Protein AF-A0A1E5WBX5-F1 (afdb_monomer_lite)

Sequence (146 aa):
MEVSAPVRVRADDESNGSGGEEGVLGAIKSIFDPNEKTKTGKVLPKAYLKAAREVVRTLRESLEEDDGGNMAKFRRNADAAKESIREFLGGWRGQKAVAAEESYVALEKAIRSLAEFYSKAGPSASLPQDVRNKILDDLSTADAYL

pLDDT: mean 76.5, std 19.75, range [32.16, 94.56]

Radius of gyration: 25.38 Å; chains: 1; bounding box: 61×51×76 Å

Structure (mmCIF, N/CA/C/O backbone):
data_AF-A0A1E5WBX5-F1
#
_entry.id   AF-A0A1E5WBX5-F1
#
loop_
_atom_site.group_PDB
_atom_site.id
_atom_site.type_symbol
_atom_site.label_atom_id
_atom_site.label_alt_id
_atom_site.label_comp_id
_atom_site.label_asym_id
_atom_site.labe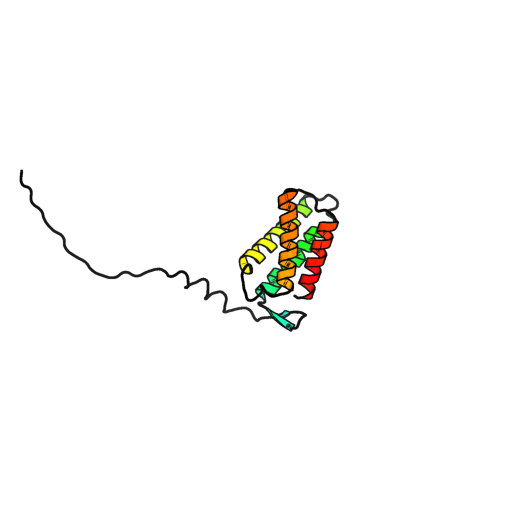l_entity_id
_atom_site.label_seq_id
_atom_site.pdbx_PDB_ins_code
_atom_site.Cartn_x
_atom_site.Cartn_y
_atom_site.Cartn_z
_atom_site.occupancy
_atom_site.B_iso_or_equiv
_atom_site.auth_seq_id
_atom_site.auth_comp_id
_atom_site.auth_asym_id
_atom_site.auth_atom_id
_atom_site.pdbx_PDB_model_num
ATOM 1 N N . MET A 1 1 ? 42.215 -39.992 55.851 1.00 42.75 1 MET A N 1
ATOM 2 C CA . MET A 1 1 ? 42.335 -38.523 55.786 1.00 42.75 1 MET A CA 1
ATOM 3 C C . MET A 1 1 ? 40.947 -37.957 55.965 1.00 42.75 1 MET A C 1
ATOM 5 O O . MET A 1 1 ? 40.103 -38.113 55.096 1.00 42.75 1 MET A O 1
ATOM 9 N N . GLU A 1 2 ? 40.720 -37.435 57.158 1.00 43.22 2 GLU A N 1
ATOM 10 C CA . GLU A 1 2 ? 39.535 -36.717 57.604 1.00 43.22 2 GLU A CA 1
ATOM 11 C C . GLU A 1 2 ? 39.832 -35.220 57.438 1.00 43.22 2 GLU A C 1
ATOM 13 O O . GLU A 1 2 ? 40.893 -34.779 57.871 1.00 43.22 2 GLU A O 1
ATOM 18 N N . VAL A 1 3 ? 38.937 -34.468 56.794 1.00 40.75 3 VAL A N 1
ATOM 19 C CA . VAL A 1 3 ? 38.789 -33.003 56.903 1.00 40.75 3 VAL A CA 1
ATOM 20 C C . VAL A 1 3 ? 37.319 -32.709 56.555 1.00 40.75 3 VAL A C 1
ATOM 22 O O . VAL A 1 3 ? 36.890 -32.928 55.430 1.00 40.75 3 VAL A O 1
ATOM 25 N N . SER A 1 4 ? 36.431 -32.582 57.541 1.00 39.38 4 SER A N 1
ATOM 26 C CA . SER A 1 4 ? 36.149 -31.375 58.334 1.00 39.38 4 SER A CA 1
ATOM 27 C C . SER A 1 4 ? 35.504 -30.252 57.500 1.00 39.38 4 SER A C 1
ATOM 29 O O . SER A 1 4 ? 36.166 -29.579 56.715 1.00 39.38 4 SER A O 1
ATOM 31 N N . ALA A 1 5 ? 34.185 -30.084 57.670 1.00 48.03 5 ALA A N 1
ATOM 32 C CA . ALA A 1 5 ? 33.403 -28.907 57.256 1.00 48.03 5 ALA A CA 1
ATOM 33 C C . ALA A 1 5 ? 33.746 -27.697 58.166 1.00 48.03 5 ALA A C 1
ATOM 35 O O . ALA A 1 5 ? 34.299 -27.947 59.242 1.00 48.03 5 ALA A O 1
ATOM 36 N N . PRO A 1 6 ? 33.411 -26.414 57.847 1.00 48.94 6 PRO A N 1
ATOM 37 C CA . PRO A 1 6 ? 32.036 -25.931 58.110 1.00 48.94 6 PRO A CA 1
ATOM 38 C C . PRO A 1 6 ? 31.526 -24.653 57.356 1.00 48.94 6 PRO A C 1
ATOM 40 O O . PRO A 1 6 ? 32.287 -23.786 56.949 1.00 48.94 6 PRO A O 1
ATOM 43 N N . VAL A 1 7 ? 30.187 -24.504 57.323 1.00 40.72 7 VAL A N 1
ATOM 44 C CA . VAL A 1 7 ? 29.374 -23.278 57.597 1.00 40.72 7 VAL A CA 1
ATOM 45 C C . VAL A 1 7 ? 29.408 -22.033 56.673 1.00 40.72 7 VAL A C 1
ATOM 47 O O . VAL A 1 7 ? 30.429 -21.370 56.534 1.00 40.72 7 VAL A O 1
ATOM 50 N N . ARG A 1 8 ? 28.198 -21.624 56.221 1.00 39.25 8 ARG A N 1
ATOM 51 C CA . ARG A 1 8 ? 27.514 -20.287 56.317 1.00 39.25 8 ARG A CA 1
ATOM 52 C C . ARG A 1 8 ? 26.173 -20.388 55.543 1.00 39.25 8 ARG A C 1
ATOM 54 O O . ARG A 1 8 ? 26.211 -20.638 54.351 1.00 39.25 8 ARG A O 1
ATOM 61 N N . VAL A 1 9 ? 24.980 -20.535 56.140 1.00 37.12 9 VAL A N 1
ATOM 62 C CA . VAL A 1 9 ? 24.088 -19.600 56.881 1.00 37.12 9 VAL A CA 1
ATOM 63 C C . VAL A 1 9 ? 23.626 -18.359 56.086 1.00 37.12 9 VAL A C 1
ATOM 65 O O . VAL A 1 9 ? 24.448 -17.484 55.838 1.00 37.12 9 VAL A O 1
ATOM 68 N N . ARG A 1 10 ? 22.287 -18.264 55.896 1.00 33.91 10 ARG A N 1
ATOM 69 C CA . ARG A 1 10 ? 21.414 -17.106 55.529 1.00 33.91 10 ARG A CA 1
ATOM 70 C C . ARG A 1 10 ? 21.551 -16.553 54.094 1.00 33.91 10 ARG A C 1
ATOM 72 O O . ARG A 1 10 ? 22.651 -16.498 53.576 1.00 33.91 10 ARG A O 1
ATOM 79 N N . ALA A 1 11 ? 20.492 -16.131 53.397 1.00 38.09 11 ALA A N 1
ATOM 80 C CA . ALA A 1 11 ? 19.237 -15.513 53.837 1.00 38.09 11 ALA A CA 1
ATOM 81 C C . ALA A 1 11 ? 18.068 -15.808 52.868 1.00 38.09 11 ALA A C 1
ATOM 83 O O . ALA A 1 11 ? 18.277 -15.840 51.657 1.00 38.09 11 ALA A O 1
ATOM 84 N N . ASP A 1 12 ? 16.858 -15.954 53.413 1.00 47.09 12 ASP A N 1
ATOM 85 C CA . ASP A 1 12 ? 15.632 -15.504 52.750 1.00 47.09 12 ASP A CA 1
ATOM 86 C C . ASP A 1 12 ? 15.618 -13.967 52.789 1.00 47.09 12 ASP A C 1
ATOM 88 O O . ASP A 1 12 ? 15.761 -13.405 53.877 1.00 47.09 12 ASP A O 1
ATOM 92 N N . ASP A 1 13 ? 15.479 -13.312 51.635 1.00 37.69 13 ASP A N 1
ATOM 93 C CA . ASP A 1 13 ? 14.716 -12.066 51.475 1.00 37.69 13 ASP A CA 1
ATOM 94 C C . ASP A 1 13 ? 14.453 -11.787 49.986 1.00 37.69 13 ASP A C 1
ATOM 96 O O . ASP A 1 13 ? 15.228 -12.151 49.098 1.00 37.69 13 ASP A O 1
ATOM 100 N N . GLU A 1 14 ? 13.308 -11.170 49.742 1.00 47.47 14 GLU A N 1
ATOM 101 C CA . GLU A 1 14 ? 12.671 -10.907 48.464 1.00 47.47 14 GLU A CA 1
ATOM 102 C C . GLU A 1 14 ? 13.503 -10.021 47.517 1.00 47.47 14 GLU A C 1
ATOM 104 O O . GLU A 1 14 ? 14.084 -9.002 47.889 1.00 47.47 14 GLU A O 1
ATOM 109 N N . SER A 1 15 ? 13.456 -10.326 46.219 1.00 34.69 15 SER A N 1
ATOM 110 C CA . SER A 1 15 ? 13.544 -9.289 45.186 1.00 34.69 15 SER A CA 1
ATOM 111 C C . SER A 1 15 ? 12.861 -9.741 43.905 1.00 34.69 15 SER A C 1
ATOM 113 O O . SER A 1 15 ? 13.406 -10.473 43.088 1.00 34.69 15 SER A O 1
ATOM 115 N N . ASN A 1 16 ? 11.613 -9.296 43.785 1.00 32.84 16 ASN A N 1
ATOM 116 C CA . ASN A 1 16 ? 11.236 -8.282 42.809 1.00 32.84 16 ASN A CA 1
ATOM 117 C C . ASN A 1 16 ? 11.799 -8.452 41.385 1.00 32.84 16 ASN A C 1
ATOM 119 O O . ASN A 1 16 ? 12.966 -8.169 41.124 1.00 32.84 16 ASN A O 1
ATOM 123 N N . GLY A 1 17 ? 10.889 -8.692 40.441 1.00 32.16 17 GLY A N 1
ATOM 124 C CA . GLY A 1 17 ? 10.926 -7.916 39.207 1.00 32.16 17 GLY A CA 1
ATOM 125 C C 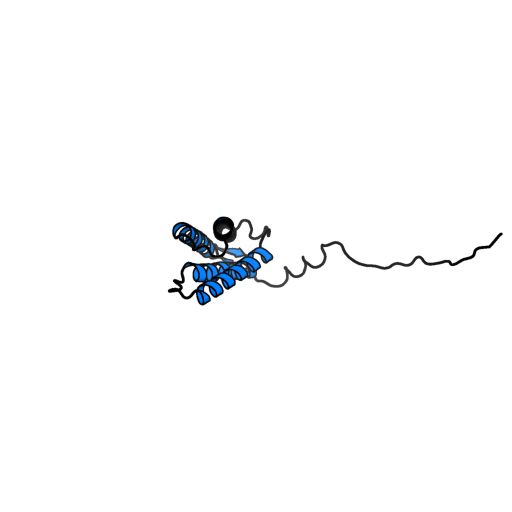. GLY A 1 17 ? 10.868 -8.702 37.906 1.00 32.16 17 GLY A C 1
ATOM 126 O O . GLY A 1 17 ? 11.802 -9.401 37.536 1.00 32.16 17 GLY A O 1
ATOM 127 N N . SER A 1 18 ? 9.813 -8.372 37.161 1.00 36.78 18 SER A N 1
ATOM 128 C CA . SER A 1 18 ? 9.722 -8.368 35.699 1.00 36.78 18 SER A CA 1
ATOM 129 C C . SER A 1 18 ? 9.567 -9.729 35.022 1.00 36.78 18 SER A C 1
ATOM 131 O O . SER A 1 18 ? 10.457 -10.559 35.008 1.00 36.78 18 SER A O 1
ATOM 133 N N . GLY A 1 19 ? 8.464 -9.998 34.345 1.00 38.47 19 GLY A N 1
ATOM 134 C CA . GLY A 1 19 ? 7.412 -9.087 33.939 1.00 38.47 19 GLY A CA 1
ATOM 135 C C . GLY A 1 19 ? 6.549 -9.848 32.965 1.00 38.47 19 GLY A C 1
ATOM 136 O O . GLY A 1 19 ? 6.998 -10.158 31.865 1.00 38.47 19 GLY A O 1
ATOM 137 N N . GLY A 1 20 ? 5.327 -10.150 33.403 1.00 34.28 20 GLY A N 1
ATOM 138 C CA . GLY A 1 20 ? 4.247 -10.460 32.487 1.00 34.28 20 GLY A CA 1
ATOM 139 C C . GLY A 1 20 ? 4.241 -9.392 31.402 1.00 34.28 20 GLY A C 1
ATOM 140 O O . GLY A 1 20 ? 4.203 -8.190 31.672 1.00 34.28 20 GLY A O 1
ATOM 141 N N . GLU A 1 21 ? 4.359 -9.876 30.183 1.00 46.75 21 GLU A N 1
ATOM 142 C CA . GLU A 1 21 ? 4.417 -9.213 28.886 1.00 46.75 21 GLU A CA 1
ATOM 143 C C . GLU A 1 21 ? 3.196 -8.325 28.545 1.00 46.75 21 GLU A C 1
ATOM 145 O O . GLU A 1 21 ? 2.923 -8.030 27.387 1.00 46.75 21 GLU A O 1
ATOM 150 N N . GLU A 1 22 ? 2.489 -7.806 29.550 1.00 49.69 22 GLU A N 1
ATOM 151 C CA . GLU A 1 22 ? 1.238 -7.049 29.412 1.00 49.69 22 GLU A CA 1
ATOM 152 C C . GLU A 1 22 ? 1.322 -5.595 29.920 1.00 49.69 22 GLU A C 1
ATOM 154 O O . GLU A 1 22 ? 0.352 -4.847 29.834 1.00 49.69 22 GLU A O 1
ATOM 159 N N . GLY A 1 23 ? 2.483 -5.136 30.401 1.00 43.91 23 GLY A N 1
ATOM 160 C CA . GLY A 1 23 ? 2.569 -3.875 31.156 1.00 43.91 23 GLY A CA 1
ATOM 161 C C . GLY A 1 23 ? 2.837 -2.572 30.386 1.00 43.91 23 GLY A C 1
ATOM 162 O O . GLY A 1 23 ? 2.518 -1.506 30.904 1.00 43.91 23 GLY A O 1
ATOM 163 N N . VAL A 1 24 ? 3.427 -2.593 29.182 1.00 46.47 24 VAL A N 1
ATOM 164 C CA . VAL A 1 24 ? 3.924 -1.341 28.546 1.00 46.47 24 VAL A CA 1
ATOM 165 C C . VAL A 1 24 ? 3.555 -1.142 27.079 1.00 46.47 24 VAL A C 1
ATOM 167 O O . VAL A 1 24 ? 3.661 -0.026 26.584 1.00 46.47 24 VAL A O 1
ATOM 170 N N . LEU A 1 25 ? 3.043 -2.161 26.384 1.00 49.84 25 LEU A N 1
ATOM 171 C CA . LEU A 1 25 ? 2.549 -1.991 25.007 1.00 49.84 25 LEU A CA 1
ATOM 172 C C . LEU A 1 25 ? 1.060 -1.596 24.951 1.00 49.84 25 LEU A C 1
ATOM 174 O O . LEU A 1 25 ? 0.607 -1.065 23.939 1.00 49.84 25 LEU A O 1
ATOM 178 N N . GLY A 1 26 ? 0.308 -1.795 26.042 1.00 49.12 26 GLY A N 1
ATOM 179 C CA . GLY A 1 26 ? -1.111 -1.426 26.137 1.00 49.12 26 GLY A CA 1
ATOM 180 C C . GLY A 1 26 ? -1.369 0.022 26.572 1.00 49.12 26 GLY A C 1
ATOM 181 O O . GLY A 1 26 ? -2.340 0.633 26.131 1.00 49.12 26 GLY A O 1
ATOM 182 N N . ALA A 1 27 ? -0.494 0.607 27.395 1.00 48.88 27 ALA A N 1
ATOM 183 C CA . ALA A 1 27 ? -0.766 1.890 28.055 1.00 48.88 27 ALA A CA 1
ATOM 184 C C . ALA A 1 27 ? -0.396 3.136 27.222 1.00 48.88 27 ALA A C 1
ATOM 186 O O . ALA A 1 27 ? -0.982 4.198 27.418 1.00 48.88 27 ALA A O 1
ATOM 187 N N . ILE A 1 28 ? 0.516 3.024 26.251 1.00 47.72 28 ILE A N 1
ATOM 188 C CA . ILE A 1 28 ? 0.937 4.157 25.396 1.00 47.72 28 ILE A CA 1
ATOM 189 C C . ILE A 1 28 ? 0.127 4.313 24.101 1.00 47.72 28 ILE A C 1
ATOM 191 O O . ILE A 1 28 ? 0.292 5.313 23.409 1.00 47.72 28 ILE A O 1
ATOM 195 N N . LYS A 1 29 ? -0.801 3.398 23.778 1.00 52.19 29 LYS A N 1
ATOM 196 C CA . LYS A 1 29 ? -1.649 3.524 22.573 1.00 52.19 29 LYS A CA 1
ATOM 197 C C . LYS A 1 29 ? -2.982 4.250 22.820 1.00 52.19 29 LYS A C 1
ATOM 199 O O . LYS A 1 29 ? -3.741 4.432 21.876 1.00 52.19 29 LYS A O 1
ATOM 204 N N . SER A 1 30 ? -3.275 4.664 24.060 1.00 48.19 30 SER A N 1
ATOM 205 C CA . SER A 1 30 ? -4.642 5.038 24.469 1.00 48.19 30 SER A CA 1
ATOM 206 C C . SER A 1 30 ? -4.848 6.474 24.985 1.00 48.19 30 SER A C 1
ATOM 208 O O . SER A 1 30 ? -5.931 6.754 25.495 1.00 48.19 30 SER A O 1
ATOM 210 N N . ILE A 1 31 ? -3.873 7.390 24.874 1.00 57.50 31 ILE A N 1
ATOM 211 C CA . ILE A 1 31 ? -4.004 8.744 25.473 1.00 57.50 31 ILE A CA 1
ATOM 212 C C . ILE A 1 31 ? -4.077 9.893 24.448 1.00 57.50 31 ILE A C 1
ATOM 214 O O . ILE A 1 31 ? -4.613 10.945 24.776 1.00 57.50 31 ILE A O 1
ATOM 218 N N . PHE A 1 32 ? -3.662 9.723 23.190 1.00 55.25 32 PHE A N 1
ATOM 219 C CA . PHE A 1 32 ? -3.791 10.789 22.185 1.00 55.25 32 PHE A CA 1
ATOM 220 C C . PHE A 1 32 ? -4.055 10.233 20.785 1.00 55.25 32 PHE A C 1
ATOM 222 O O . PHE A 1 32 ? -3.119 9.911 20.065 1.00 55.25 32 PHE A O 1
ATOM 229 N N . ASP A 1 33 ? -5.326 10.181 20.382 1.00 53.59 33 ASP A N 1
ATOM 230 C CA . ASP A 1 33 ? -5.713 10.680 19.059 1.00 53.59 33 ASP A CA 1
ATOM 231 C C . ASP A 1 33 ? -7.244 10.818 18.978 1.00 53.59 33 ASP A C 1
ATOM 233 O O . ASP A 1 33 ? -7.953 9.828 19.182 1.00 53.59 33 ASP A O 1
ATOM 237 N N . PRO A 1 34 ? -7.799 12.013 18.703 1.00 57.16 34 PRO A N 1
ATOM 238 C CA . PRO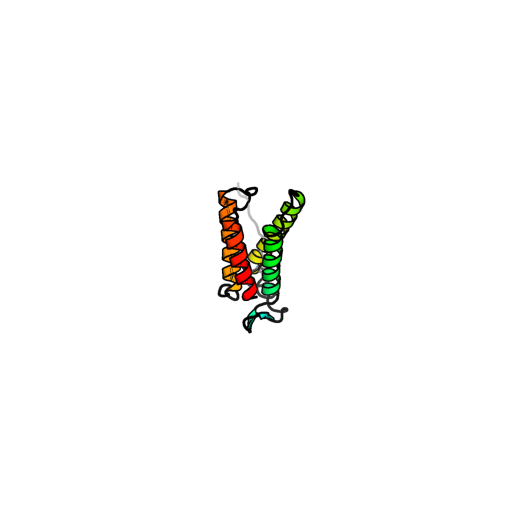 A 1 34 ? -9.220 12.164 18.450 1.00 57.16 34 PRO A CA 1
ATOM 239 C C . PRO A 1 34 ? -9.528 11.473 17.122 1.00 57.16 34 PRO A C 1
ATOM 241 O O . PRO A 1 34 ? -9.332 12.029 16.048 1.00 57.16 34 PRO A O 1
ATOM 244 N N . ASN A 1 35 ? -9.940 10.218 17.232 1.00 64.50 35 ASN A N 1
ATOM 245 C CA . ASN A 1 35 ? -10.890 9.533 16.375 1.00 64.50 35 ASN A CA 1
ATOM 246 C C . ASN A 1 35 ? -11.525 10.460 15.314 1.00 64.50 35 ASN A C 1
ATOM 248 O O . ASN A 1 35 ? -12.404 11.269 15.622 1.00 64.50 35 ASN A O 1
ATOM 252 N N . GLU A 1 36 ? -11.053 10.354 14.072 1.00 66.00 36 GLU A N 1
ATOM 253 C CA . GLU A 1 36 ? -11.529 11.163 12.950 1.00 66.00 36 GLU A CA 1
ATOM 254 C C . GLU A 1 36 ? -12.650 10.418 12.219 1.00 66.00 36 GLU A C 1
ATOM 256 O O . GLU A 1 36 ? -12.627 9.191 12.086 1.00 66.00 36 GLU A O 1
ATOM 261 N N . LYS A 1 37 ? -13.648 11.170 11.743 1.00 67.44 37 LYS A N 1
ATOM 262 C CA . LYS A 1 37 ? -14.697 10.623 10.880 1.00 67.44 37 LYS A CA 1
ATOM 263 C C . LYS A 1 37 ? -14.161 10.522 9.454 1.00 67.44 37 LYS A C 1
ATOM 265 O O . LYS A 1 37 ? -13.757 11.532 8.884 1.00 67.44 37 LYS A O 1
ATOM 270 N N . THR A 1 38 ? -14.181 9.323 8.889 1.00 67.75 38 THR A N 1
ATOM 271 C CA . THR A 1 38 ? -13.906 9.080 7.466 1.00 67.75 38 THR A CA 1
ATOM 272 C C . THR A 1 38 ? -14.976 9.719 6.580 1.00 67.75 38 THR A C 1
ATOM 274 O O . THR A 1 38 ? -16.050 10.096 7.066 1.00 67.75 38 THR A O 1
ATOM 277 N N . LYS A 1 39 ? -14.752 9.763 5.255 1.00 67.69 39 LYS A N 1
ATOM 278 C CA . LYS A 1 39 ? -15.781 10.160 4.267 1.00 67.69 39 LYS A CA 1
ATOM 279 C C . LYS A 1 39 ? -17.087 9.360 4.404 1.00 67.69 39 LYS A C 1
ATOM 281 O O . LYS A 1 39 ? -18.154 9.847 4.043 1.00 67.69 39 LYS A O 1
ATOM 286 N N . THR A 1 40 ? -17.015 8.157 4.973 1.00 63.91 40 THR A N 1
ATOM 287 C CA . THR A 1 40 ? -18.155 7.263 5.231 1.00 63.91 40 THR A CA 1
ATOM 288 C C . THR A 1 40 ? -18.807 7.446 6.605 1.00 63.91 40 THR A C 1
ATOM 290 O O . THR A 1 40 ? -19.738 6.721 6.948 1.00 63.91 40 THR A O 1
ATOM 293 N N . GLY A 1 41 ? -18.348 8.413 7.405 1.00 64.50 41 GLY A N 1
ATOM 294 C CA . GLY A 1 41 ? -18.895 8.712 8.730 1.00 64.50 41 GLY A CA 1
ATOM 295 C C . GLY A 1 41 ? -18.466 7.737 9.830 1.00 64.50 41 GLY A C 1
ATOM 296 O O . GLY A 1 41 ? -18.919 7.880 10.969 1.00 64.50 41 GLY A O 1
ATOM 297 N N . LYS A 1 42 ? -17.584 6.776 9.523 1.00 70.06 42 LYS A N 1
ATOM 298 C CA . LYS A 1 42 ? -17.008 5.854 10.505 1.00 70.06 42 LYS A CA 1
ATOM 299 C C . LYS A 1 42 ? -15.887 6.532 11.275 1.00 70.06 42 LYS A C 1
ATOM 301 O O . LYS A 1 42 ? -15.141 7.339 10.732 1.00 70.06 42 LYS A O 1
ATOM 306 N N . VAL A 1 43 ? -15.777 6.199 12.552 1.00 75.75 43 VAL A N 1
ATOM 307 C CA . VAL A 1 43 ? -14.793 6.792 13.451 1.00 75.75 43 VAL A CA 1
ATOM 308 C C . VAL A 1 43 ? -13.574 5.879 13.516 1.00 75.75 43 VAL A C 1
ATOM 310 O O . VAL A 1 43 ? -13.663 4.793 14.085 1.00 75.75 43 VAL A O 1
ATOM 313 N N . LEU A 1 44 ? -12.456 6.315 12.934 1.00 79.94 44 LEU A N 1
ATOM 314 C CA . LEU A 1 44 ? -11.200 5.561 12.919 1.00 79.94 44 LEU A CA 1
ATOM 315 C C . LEU A 1 44 ? -10.082 6.325 13.639 1.00 79.94 44 LEU A C 1
ATOM 317 O O . LEU A 1 44 ? -10.119 7.559 13.698 1.00 79.94 44 LEU A O 1
ATOM 321 N N . PRO A 1 45 ? -9.064 5.619 14.171 1.00 85.69 45 PRO A N 1
ATOM 322 C CA . PRO A 1 45 ? -7.910 6.271 14.775 1.00 85.69 45 PRO A CA 1
ATOM 323 C C . PRO A 1 45 ? -7.253 7.230 13.777 1.00 85.69 45 PRO A C 1
ATOM 325 O O . PRO A 1 45 ? -6.958 6.855 12.644 1.00 85.69 45 PRO A O 1
ATOM 328 N N . LYS A 1 46 ? -6.982 8.470 14.178 1.00 85.19 46 LYS A N 1
ATOM 329 C CA . LYS A 1 46 ? -6.382 9.462 13.274 1.00 85.19 46 LYS A CA 1
ATOM 330 C C . LYS A 1 46 ? -4.985 9.045 12.795 1.00 85.19 46 LYS A C 1
ATOM 332 O O . LYS A 1 46 ? -4.674 9.207 11.616 1.00 85.19 46 LYS A O 1
ATOM 337 N N . ALA A 1 47 ? -4.186 8.408 13.651 1.00 86.94 47 ALA A N 1
ATOM 338 C CA . ALA A 1 47 ? -2.936 7.765 13.250 1.00 86.94 47 ALA A CA 1
ATOM 339 C C . ALA A 1 47 ? -3.117 6.732 12.115 1.00 86.94 47 ALA A C 1
ATOM 341 O O . ALA A 1 47 ? -2.246 6.626 11.252 1.00 86.94 47 ALA A O 1
ATOM 342 N N . TYR A 1 48 ? -4.249 6.013 12.071 1.00 88.31 48 TYR A N 1
ATOM 343 C CA . TYR A 1 48 ? -4.557 5.091 10.974 1.00 88.31 48 TYR A CA 1
ATOM 344 C C . TYR A 1 48 ? -4.822 5.861 9.693 1.00 88.31 48 TYR A C 1
ATOM 346 O O . TYR A 1 48 ? -4.201 5.575 8.677 1.00 88.31 48 TYR A O 1
ATOM 354 N N . LEU A 1 49 ? -5.691 6.873 9.746 1.00 88.50 49 LEU A N 1
ATOM 355 C CA . LEU A 1 49 ? -6.020 7.676 8.569 1.00 88.50 49 LEU A CA 1
ATOM 356 C C . LEU A 1 49 ? -4.791 8.375 8.000 1.00 88.50 49 LEU A C 1
ATOM 358 O O . LEU A 1 49 ? -4.619 8.413 6.786 1.00 88.50 49 LEU A O 1
ATOM 362 N N . LYS A 1 50 ? -3.908 8.884 8.864 1.00 91.00 50 LYS A N 1
ATOM 363 C CA . LYS A 1 50 ? -2.643 9.482 8.440 1.00 91.00 50 LYS A CA 1
ATOM 364 C C . LYS A 1 50 ? -1.759 8.456 7.729 1.00 91.00 50 LYS A C 1
ATOM 366 O O . LYS A 1 50 ? -1.367 8.705 6.593 1.00 91.00 50 LYS A O 1
ATOM 371 N N . ALA A 1 51 ? -1.501 7.307 8.357 1.00 91.31 51 ALA A N 1
ATOM 372 C CA . ALA A 1 51 ? -0.663 6.261 7.774 1.00 91.31 51 ALA A CA 1
ATOM 373 C C . ALA A 1 51 ? -1.258 5.712 6.464 1.00 91.31 51 ALA A C 1
ATOM 375 O O . ALA A 1 51 ? -0.554 5.553 5.473 1.00 91.31 51 ALA A O 1
ATOM 376 N N . ALA A 1 52 ? -2.571 5.485 6.426 1.00 91.75 52 ALA A N 1
ATOM 377 C CA . ALA A 1 52 ? -3.287 5.011 5.249 1.00 91.75 52 ALA A CA 1
ATOM 378 C C . ALA A 1 52 ? -3.213 6.015 4.087 1.00 91.75 52 ALA A C 1
ATOM 380 O O . ALA A 1 52 ? -2.861 5.639 2.970 1.00 91.75 52 ALA A O 1
ATOM 381 N N . ARG A 1 53 ? -3.475 7.305 4.345 1.00 93.00 53 ARG A N 1
ATOM 382 C CA . ARG A 1 53 ? -3.353 8.374 3.336 1.00 93.00 53 ARG A CA 1
ATOM 383 C C . ARG A 1 53 ? -1.916 8.521 2.839 1.00 93.00 53 ARG A C 1
ATOM 385 O O . ARG A 1 53 ? -1.701 8.779 1.659 1.00 93.00 53 ARG A O 1
ATOM 392 N N . GLU A 1 54 ? -0.934 8.335 3.714 1.00 94.19 54 GLU A N 1
ATOM 393 C CA . GLU A 1 54 ? 0.482 8.376 3.357 1.00 94.19 54 GLU A CA 1
ATOM 394 C C . GLU A 1 54 ? 0.885 7.213 2.442 1.00 94.19 54 GLU A C 1
ATOM 396 O O . GLU A 1 54 ? 1.564 7.438 1.436 1.00 94.19 54 GLU A O 1
ATOM 401 N N . VAL A 1 55 ? 0.394 5.999 2.709 1.00 93.69 55 VAL A N 1
ATOM 402 C CA . VAL A 1 55 ? 0.559 4.847 1.809 1.00 93.69 55 VAL A CA 1
ATOM 403 C C . VAL A 1 55 ? -0.078 5.117 0.449 1.00 93.69 55 VAL A C 1
ATOM 405 O O . VAL A 1 55 ? 0.583 4.925 -0.568 1.00 93.69 55 VAL A O 1
ATOM 408 N N . VAL A 1 56 ? -1.322 5.613 0.406 1.00 93.81 56 VAL A N 1
ATOM 409 C CA . VAL A 1 56 ? -1.994 5.949 -0.864 1.00 93.81 56 VAL A CA 1
ATOM 410 C C . VAL A 1 56 ? -1.192 6.984 -1.647 1.00 93.81 56 VAL A C 1
ATOM 412 O O . VAL A 1 56 ? -0.921 6.781 -2.827 1.00 93.81 56 VAL A O 1
ATOM 415 N N . ARG A 1 57 ? -0.777 8.074 -0.994 1.00 94.00 57 ARG A N 1
ATOM 416 C CA . ARG A 1 57 ? -0.010 9.152 -1.625 1.00 94.00 57 ARG A CA 1
ATOM 417 C C . ARG A 1 57 ? 1.299 8.635 -2.220 1.00 94.00 57 ARG A C 1
ATOM 419 O O . ARG A 1 57 ? 1.535 8.806 -3.410 1.00 94.00 57 ARG A O 1
ATOM 426 N N . THR A 1 58 ? 2.117 7.970 -1.408 1.00 93.88 58 THR A N 1
ATOM 427 C CA . THR A 1 58 ? 3.450 7.500 -1.823 1.00 93.88 58 THR A CA 1
ATOM 428 C C . THR A 1 58 ? 3.387 6.384 -2.867 1.00 93.88 58 THR A C 1
ATOM 430 O O . THR A 1 58 ? 4.211 6.358 -3.778 1.00 93.88 58 THR A O 1
ATOM 433 N N . LEU A 1 59 ? 2.395 5.486 -2.803 1.00 91.62 59 LEU A N 1
ATOM 434 C CA . LEU A 1 59 ? 2.199 4.476 -3.844 1.00 91.62 59 LEU A CA 1
ATOM 435 C C . LEU A 1 59 ? 1.733 5.084 -5.166 1.00 91.62 59 LEU A C 1
ATOM 437 O O . LEU A 1 59 ? 2.209 4.655 -6.212 1.00 91.62 59 LEU A O 1
ATOM 441 N N . ARG A 1 60 ? 0.839 6.079 -5.148 1.00 91.31 60 ARG A N 1
ATOM 442 C CA . ARG A 1 60 ? 0.424 6.765 -6.381 1.00 91.31 60 ARG A CA 1
ATOM 443 C C . ARG A 1 60 ? 1.577 7.543 -6.993 1.00 91.31 60 ARG A C 1
ATOM 445 O O . ARG A 1 60 ? 1.850 7.346 -8.169 1.00 91.31 60 ARG A O 1
ATOM 452 N N . GLU A 1 61 ? 2.317 8.309 -6.190 1.00 89.81 61 GLU A N 1
ATOM 453 C CA . GLU A 1 61 ? 3.556 8.974 -6.623 1.00 89.81 61 GLU A CA 1
ATOM 454 C C . GLU A 1 61 ? 4.536 7.959 -7.244 1.00 89.81 61 GLU A C 1
ATOM 456 O O . GLU A 1 61 ? 5.072 8.187 -8.320 1.00 89.81 61 GLU A O 1
ATOM 461 N N . SER A 1 62 ? 4.710 6.777 -6.644 1.00 88.19 62 SER A N 1
ATOM 462 C CA . SER A 1 62 ? 5.609 5.748 -7.185 1.00 88.19 62 SER A CA 1
ATOM 463 C C . SER A 1 62 ? 5.107 5.036 -8.453 1.00 88.19 62 SER A C 1
ATOM 465 O O . SER A 1 62 ? 5.921 4.399 -9.124 1.00 88.19 62 SER A O 1
ATOM 467 N N . LEU A 1 63 ? 3.803 5.042 -8.749 1.00 85.88 63 LEU A N 1
ATOM 468 C CA . LEU A 1 63 ? 3.199 4.255 -9.839 1.00 85.88 63 LEU A CA 1
ATOM 469 C C . LEU A 1 63 ? 2.720 5.108 -11.021 1.00 85.88 63 LEU A C 1
ATOM 471 O O . LEU A 1 63 ? 2.729 4.632 -12.161 1.00 85.88 63 LEU A O 1
ATOM 475 N N . GLU A 1 64 ? 2.259 6.327 -10.750 1.00 80.88 64 GLU A N 1
ATOM 476 C CA . GLU A 1 64 ? 1.748 7.279 -11.739 1.00 80.88 64 GLU A CA 1
ATOM 477 C C . GLU A 1 64 ? 2.858 8.187 -12.288 1.00 80.88 64 GLU A C 1
ATOM 479 O O . GLU A 1 64 ? 2.741 8.646 -13.423 1.00 80.88 64 GLU A O 1
ATOM 484 N N . GLU A 1 65 ? 3.930 8.443 -11.527 1.00 72.44 65 GLU A N 1
ATOM 485 C CA . GLU A 1 65 ? 5.008 9.319 -11.989 1.00 72.44 65 GLU A CA 1
ATOM 486 C C . GLU A 1 65 ? 5.809 8.621 -13.101 1.00 72.44 65 GLU A C 1
ATOM 488 O O . GLU A 1 65 ? 6.458 7.594 -12.901 1.00 72.44 65 GLU A O 1
ATOM 493 N N . ASP A 1 66 ? 5.706 9.162 -14.316 1.00 60.84 66 ASP A N 1
ATOM 494 C CA . ASP A 1 66 ? 6.504 8.726 -15.452 1.00 60.84 66 ASP A CA 1
ATOM 495 C C . ASP A 1 66 ? 7.921 9.261 -15.248 1.00 60.84 66 ASP A C 1
ATOM 497 O O . ASP A 1 66 ? 8.197 10.450 -15.430 1.00 60.84 66 ASP A O 1
ATOM 501 N N . ASP A 1 67 ? 8.827 8.392 -14.802 1.00 60.44 67 ASP A N 1
ATOM 502 C CA . ASP A 1 67 ? 10.178 8.801 -14.424 1.00 60.44 67 ASP A CA 1
ATOM 503 C C . ASP A 1 67 ? 10.963 9.411 -15.593 1.00 60.44 67 ASP A C 1
ATOM 505 O O . ASP A 1 67 ? 12.052 9.947 -15.377 1.00 60.44 67 ASP A O 1
ATOM 509 N N . GLY A 1 68 ? 10.474 9.304 -16.839 1.00 60.84 68 GLY A N 1
ATOM 510 C CA . GLY A 1 68 ? 11.149 9.827 -18.028 1.00 60.84 68 GLY A CA 1
ATOM 511 C C . GLY A 1 68 ? 12.562 9.254 -18.195 1.00 60.84 68 GLY A C 1
ATOM 512 O O . GLY A 1 68 ? 13.439 9.904 -18.760 1.00 60.84 68 GLY A O 1
ATOM 513 N N . GLY A 1 69 ? 12.810 8.067 -17.626 1.00 63.94 69 GLY A N 1
ATOM 514 C CA . GLY A 1 69 ? 14.127 7.428 -17.538 1.00 63.94 69 GLY A CA 1
ATOM 515 C C . GLY A 1 69 ? 14.984 7.833 -16.327 1.00 63.94 69 GLY A C 1
ATOM 516 O O . GLY A 1 69 ? 16.109 7.350 -16.189 1.00 63.94 69 GLY A O 1
ATOM 517 N N . ASN A 1 70 ? 14.493 8.679 -15.416 1.00 78.19 70 ASN A N 1
ATOM 518 C CA . ASN A 1 70 ? 15.203 9.072 -14.200 1.00 78.19 70 ASN A CA 1
ATOM 519 C C . ASN A 1 70 ? 15.096 8.003 -13.103 1.00 78.19 70 ASN A C 1
ATOM 521 O O . ASN A 1 70 ? 14.386 8.147 -12.108 1.00 78.19 70 ASN A O 1
ATOM 525 N N . MET A 1 71 ? 15.897 6.950 -13.257 1.00 74.00 71 MET A N 1
ATOM 526 C CA . MET A 1 71 ? 15.981 5.825 -12.321 1.00 74.00 71 MET A CA 1
ATOM 527 C C . MET A 1 71 ? 16.261 6.248 -10.865 1.00 74.00 71 MET A C 1
ATOM 529 O O . MET A 1 71 ? 15.876 5.551 -9.929 1.00 74.00 71 MET A O 1
ATOM 533 N N . ALA A 1 72 ? 16.932 7.384 -10.637 1.00 82.25 72 ALA A N 1
ATOM 534 C CA . ALA A 1 72 ? 17.193 7.880 -9.286 1.00 82.25 72 ALA A CA 1
ATOM 535 C C . ALA A 1 72 ? 15.925 8.416 -8.603 1.00 82.25 72 ALA A C 1
ATOM 537 O O . ALA A 1 72 ? 15.773 8.239 -7.394 1.00 82.25 72 ALA A O 1
ATOM 538 N N . LYS A 1 73 ? 15.018 9.047 -9.361 1.00 80.69 73 LYS A N 1
ATOM 539 C CA . LYS A 1 73 ? 13.706 9.477 -8.856 1.00 80.69 73 LYS A CA 1
ATOM 540 C C . LYS A 1 73 ? 12.802 8.277 -8.601 1.00 80.69 73 LYS A C 1
ATOM 542 O O . LYS A 1 73 ? 12.345 8.141 -7.470 1.00 80.69 73 LYS A O 1
ATOM 547 N N . PHE A 1 74 ? 12.705 7.354 -9.564 1.00 81.06 74 PHE A N 1
ATOM 548 C CA . PHE A 1 74 ? 11.961 6.100 -9.405 1.00 81.06 74 PHE A CA 1
ATOM 549 C C . PHE A 1 74 ? 12.318 5.389 -8.100 1.00 81.06 74 PHE A C 1
ATOM 551 O O . PHE A 1 74 ? 11.458 5.043 -7.297 1.00 81.06 74 PHE A O 1
ATOM 558 N N . ARG A 1 75 ? 13.624 5.220 -7.848 1.00 82.81 75 ARG A N 1
ATOM 559 C CA . ARG A 1 75 ? 14.118 4.554 -6.639 1.00 82.81 75 ARG A CA 1
ATOM 560 C C . ARG A 1 75 ? 13.735 5.294 -5.367 1.00 82.81 75 ARG A C 1
ATOM 562 O O . ARG A 1 75 ? 13.313 4.648 -4.420 1.00 82.81 75 ARG A O 1
ATOM 569 N N . ARG A 1 76 ? 13.851 6.624 -5.339 1.00 87.44 76 ARG A N 1
ATOM 570 C CA . ARG A 1 76 ? 13.462 7.422 -4.166 1.00 87.44 76 ARG A CA 1
ATOM 571 C C . ARG A 1 76 ? 11.969 7.311 -3.877 1.00 87.44 76 ARG A C 1
ATOM 573 O O . ARG A 1 76 ? 11.610 7.119 -2.721 1.00 87.44 76 ARG A O 1
ATOM 580 N N . ASN A 1 77 ? 11.130 7.374 -4.906 1.00 88.56 77 ASN A N 1
ATOM 581 C CA . ASN A 1 77 ? 9.682 7.243 -4.757 1.00 88.56 77 ASN A CA 1
ATOM 582 C C . ASN A 1 77 ? 9.296 5.827 -4.316 1.00 88.56 77 ASN A C 1
ATOM 584 O O . ASN A 1 77 ? 8.511 5.656 -3.386 1.00 88.56 77 ASN A O 1
ATOM 588 N N . ALA A 1 78 ? 9.920 4.806 -4.907 1.00 86.81 78 ALA A N 1
ATOM 589 C CA . ALA A 1 78 ? 9.725 3.418 -4.509 1.00 86.81 78 ALA A CA 1
ATOM 590 C C . ALA A 1 78 ? 10.202 3.155 -3.071 1.00 86.81 78 ALA A C 1
ATOM 592 O O . ALA A 1 78 ? 9.563 2.400 -2.341 1.00 86.81 78 ALA A O 1
ATOM 593 N N . ASP A 1 79 ? 11.308 3.765 -2.641 1.00 89.7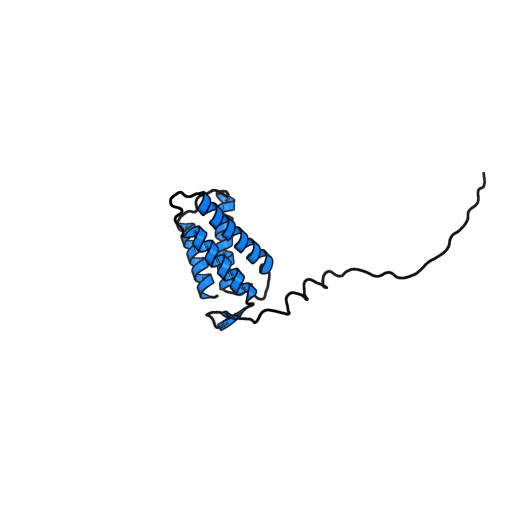5 79 ASP A N 1
ATOM 594 C CA . ASP A 1 79 ? 11.808 3.644 -1.270 1.00 89.75 79 ASP A CA 1
ATOM 595 C C . ASP A 1 79 ? 10.898 4.387 -0.276 1.00 89.75 79 ASP A C 1
ATOM 597 O O . ASP A 1 79 ? 10.612 3.848 0.793 1.00 89.75 79 ASP A O 1
ATOM 601 N N . ALA A 1 80 ? 10.350 5.549 -0.651 1.00 91.81 80 ALA A N 1
ATOM 602 C CA . ALA A 1 80 ? 9.329 6.246 0.136 1.00 91.81 80 ALA A CA 1
ATOM 603 C C . ALA A 1 80 ? 8.048 5.406 0.289 1.00 91.81 80 ALA A C 1
ATOM 605 O O . ALA A 1 80 ? 7.524 5.277 1.395 1.00 91.81 80 ALA A O 1
ATOM 606 N N . ALA A 1 81 ? 7.583 4.771 -0.792 1.00 92.19 81 ALA A N 1
ATOM 607 C CA . ALA A 1 81 ? 6.439 3.863 -0.757 1.00 92.19 81 ALA A CA 1
ATOM 608 C C . ALA A 1 81 ? 6.713 2.605 0.087 1.00 92.19 81 ALA A C 1
ATOM 610 O O . ALA A 1 81 ? 5.845 2.136 0.818 1.00 92.19 81 ALA A O 1
ATOM 611 N N . LYS A 1 82 ? 7.927 2.044 0.035 1.00 91.69 82 LYS A N 1
ATOM 612 C CA . LYS A 1 82 ? 8.300 0.906 0.893 1.00 91.69 82 LYS A CA 1
ATOM 613 C C . LYS A 1 82 ? 8.286 1.276 2.368 1.00 91.69 82 LYS A C 1
ATOM 615 O O . LYS A 1 82 ? 7.847 0.462 3.180 1.00 91.69 82 LYS A O 1
ATOM 620 N N . GLU A 1 83 ? 8.783 2.460 2.711 1.00 94.56 83 GLU A N 1
ATOM 621 C CA . GLU A 1 83 ? 8.828 2.904 4.101 1.00 94.56 83 GLU A CA 1
ATOM 622 C C . GLU A 1 83 ? 7.420 3.175 4.642 1.00 94.56 83 GLU A C 1
ATOM 624 O O . GLU A 1 83 ? 7.080 2.655 5.703 1.00 94.56 83 GLU A O 1
ATOM 629 N N . SER A 1 84 ? 6.556 3.851 3.874 1.00 93.06 84 SER A N 1
ATOM 630 C CA . SER A 1 84 ? 5.158 4.075 4.273 1.00 93.06 84 SER A CA 1
ATOM 631 C C . SER A 1 84 ? 4.395 2.757 4.463 1.00 93.06 84 SER A C 1
ATOM 633 O O . SER A 1 84 ? 3.672 2.592 5.445 1.00 93.06 84 SER A O 1
ATOM 635 N N . ILE A 1 85 ? 4.603 1.771 3.579 1.00 93.38 85 ILE A N 1
ATOM 636 C CA . ILE A 1 85 ? 4.025 0.425 3.716 1.00 93.38 85 ILE A CA 1
ATOM 637 C C . ILE A 1 85 ? 4.550 -0.272 4.972 1.00 93.38 85 ILE A C 1
ATOM 639 O O . ILE A 1 85 ? 3.775 -0.903 5.695 1.00 93.38 85 ILE A O 1
ATOM 643 N N . ARG A 1 86 ? 5.858 -0.192 5.239 1.00 93.69 86 ARG A N 1
ATOM 644 C CA . ARG A 1 86 ? 6.472 -0.815 6.418 1.00 93.69 86 ARG A CA 1
ATOM 645 C C . ARG A 1 86 ? 5.901 -0.226 7.703 1.00 93.69 86 ARG A C 1
ATOM 647 O O . ARG A 1 86 ? 5.538 -0.992 8.593 1.00 93.69 86 ARG A O 1
ATOM 654 N N . GLU A 1 87 ? 5.801 1.096 7.787 1.00 92.62 87 GLU A N 1
ATOM 655 C CA . GLU A 1 87 ? 5.219 1.790 8.935 1.00 92.62 87 GLU A CA 1
ATOM 656 C C . GLU A 1 87 ? 3.742 1.419 9.113 1.00 92.62 87 GLU A C 1
ATOM 658 O O . GLU A 1 87 ? 3.322 1.030 10.206 1.00 92.62 87 GLU A O 1
ATOM 663 N N . PHE A 1 88 ? 2.965 1.442 8.026 1.00 92.75 88 PHE A N 1
ATOM 664 C CA . PHE A 1 88 ? 1.551 1.081 8.047 1.00 92.75 88 PHE A CA 1
ATOM 665 C C . PHE A 1 88 ? 1.331 -0.352 8.544 1.00 92.75 88 PHE A C 1
ATOM 667 O O . PHE A 1 88 ? 0.560 -0.583 9.477 1.00 92.75 88 PHE A O 1
ATOM 674 N N . LEU A 1 89 ? 2.044 -1.325 7.973 1.00 91.88 89 LEU A N 1
ATOM 675 C CA . LEU A 1 89 ? 1.936 -2.718 8.399 1.00 91.88 89 LEU A CA 1
ATOM 676 C C . LEU A 1 89 ? 2.480 -2.925 9.819 1.00 91.88 89 LEU A C 1
ATOM 678 O O . LEU A 1 89 ? 1.907 -3.706 10.571 1.00 91.88 89 LEU A O 1
ATOM 682 N N . GLY A 1 90 ? 3.545 -2.230 10.217 1.00 91.19 90 GLY A N 1
ATOM 683 C CA . GLY A 1 90 ? 4.089 -2.313 11.575 1.00 91.19 90 GLY A CA 1
ATOM 684 C C . GLY A 1 90 ? 3.130 -1.782 12.645 1.00 91.19 90 GLY A C 1
ATOM 685 O O . GLY A 1 90 ? 3.077 -2.323 13.748 1.00 91.19 90 GLY A O 1
ATOM 686 N N . GLY A 1 91 ? 2.346 -0.750 12.319 1.00 88.56 91 GLY A N 1
ATOM 687 C CA . GLY A 1 91 ? 1.411 -0.116 13.251 1.00 88.56 91 GLY A CA 1
ATOM 688 C C . GLY A 1 91 ? 0.021 -0.754 13.310 1.00 88.56 91 GLY A C 1
ATOM 689 O O . GLY A 1 91 ? -0.573 -0.799 14.396 1.00 88.56 91 GLY A O 1
ATOM 690 N N . TRP A 1 92 ? -0.482 -1.234 12.164 1.00 90.31 92 TRP A N 1
ATOM 691 C CA . TRP A 1 92 ? -1.900 -1.570 11.959 1.00 90.31 92 TRP A CA 1
ATOM 692 C C . TRP A 1 92 ? -2.170 -3.040 11.635 1.00 90.31 92 TRP A C 1
ATOM 694 O O . TRP A 1 92 ? -3.307 -3.496 11.789 1.00 90.31 92 TRP A O 1
ATOM 704 N N . ARG A 1 93 ? -1.155 -3.821 11.240 1.00 87.81 93 ARG A N 1
ATOM 705 C CA . ARG A 1 93 ? -1.358 -5.237 10.910 1.00 87.81 93 ARG A CA 1
ATOM 706 C C . ARG A 1 93 ? -1.852 -6.014 12.127 1.00 87.81 93 ARG A C 1
ATOM 708 O O . ARG A 1 93 ? -1.235 -6.002 13.188 1.00 87.81 93 ARG A O 1
ATOM 715 N N . GLY A 1 94 ? -2.971 -6.716 11.959 1.00 83.25 94 GLY A N 1
ATOM 716 C CA . GLY A 1 94 ? -3.592 -7.511 13.024 1.00 83.25 94 GLY A CA 1
ATOM 717 C C . GLY A 1 94 ? -4.425 -6.701 14.022 1.00 83.25 94 GLY A C 1
ATOM 718 O O . GLY A 1 94 ? -4.990 -7.277 14.954 1.00 83.25 94 GLY A O 1
ATOM 719 N N . GLN A 1 95 ? -4.568 -5.385 13.837 1.00 85.00 95 GLN A N 1
ATOM 720 C CA . GLN A 1 95 ? -5.447 -4.589 14.686 1.00 85.00 95 GLN A CA 1
ATOM 721 C C . GLN A 1 95 ? -6.917 -4.783 14.309 1.00 85.00 95 GLN A C 1
ATOM 723 O O . GLN A 1 95 ? -7.397 -4.261 13.305 1.00 85.00 95 GLN A O 1
ATOM 728 N N . LYS A 1 96 ? -7.669 -5.466 15.181 1.00 82.69 96 LYS A N 1
ATOM 729 C CA . LYS A 1 96 ? -9.109 -5.734 14.999 1.00 82.69 96 LYS A CA 1
ATOM 730 C C . LYS A 1 96 ? -9.955 -4.476 14.762 1.00 82.69 96 LYS A C 1
ATOM 732 O O . LYS A 1 96 ? -10.975 -4.569 14.095 1.00 82.69 96 LYS A O 1
ATOM 737 N N . ALA A 1 97 ? -9.526 -3.324 15.284 1.00 79.81 97 ALA A N 1
ATOM 738 C CA . ALA A 1 97 ? -10.229 -2.049 15.137 1.00 79.81 97 ALA A CA 1
ATOM 739 C C . ALA A 1 97 ? -10.272 -1.523 13.691 1.00 79.81 97 ALA A C 1
ATOM 741 O O . ALA A 1 97 ? -11.190 -0.790 13.354 1.00 79.81 97 ALA A O 1
ATOM 742 N N . VAL A 1 98 ? -9.295 -1.888 12.852 1.00 85.25 98 VAL A N 1
ATOM 743 C CA . VAL A 1 98 ? -9.220 -1.456 11.443 1.00 85.25 98 VAL A CA 1
ATOM 744 C C . VAL A 1 98 ? -9.282 -2.629 10.465 1.00 85.25 98 VAL A C 1
ATOM 746 O O . VAL A 1 98 ? -9.559 -2.428 9.294 1.00 85.25 98 VAL A O 1
ATOM 749 N N . ALA A 1 99 ? -9.082 -3.867 10.928 1.00 82.69 99 ALA A N 1
ATOM 750 C CA . ALA A 1 99 ? -9.021 -5.051 10.069 1.00 82.69 99 ALA A CA 1
ATOM 751 C C . ALA A 1 99 ? -10.314 -5.333 9.279 1.00 82.69 99 ALA A C 1
ATOM 753 O O . ALA A 1 99 ? -10.258 -5.962 8.227 1.00 82.69 99 ALA A O 1
ATOM 754 N N . ALA A 1 100 ? -11.468 -4.890 9.788 1.00 85.38 100 ALA A N 1
ATOM 755 C CA . ALA A 1 100 ? -12.760 -5.020 9.112 1.00 85.38 100 ALA A CA 1
ATOM 756 C C . ALA A 1 100 ? -13.106 -3.806 8.230 1.00 85.38 100 ALA A C 1
ATOM 758 O O . ALA A 1 100 ? -14.194 -3.756 7.661 1.00 85.38 100 ALA A O 1
ATOM 759 N N . GLU A 1 101 ? -12.222 -2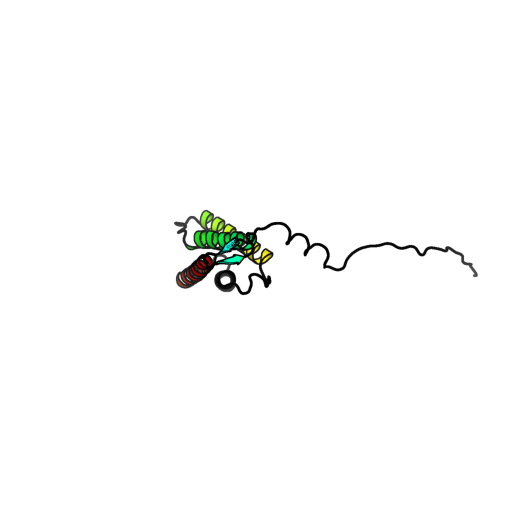.808 8.143 1.00 87.62 101 GLU A N 1
ATOM 760 C CA . GLU A 1 101 ? -12.477 -1.614 7.348 1.00 87.62 101 GLU A CA 1
ATOM 761 C C . GLU A 1 101 ? -12.159 -1.832 5.876 1.00 87.62 101 GLU A C 1
ATOM 763 O O . GLU A 1 101 ? -11.108 -2.356 5.512 1.00 87.62 101 GLU A O 1
ATOM 768 N N . GLU A 1 102 ? -13.053 -1.344 5.019 1.00 90.19 102 GLU A N 1
ATOM 769 C CA . GLU A 1 102 ? -12.910 -1.425 3.563 1.00 90.19 102 GLU A CA 1
ATOM 770 C C . GLU A 1 102 ? -11.616 -0.751 3.086 1.00 90.19 102 GLU A C 1
ATOM 772 O O . GLU A 1 102 ? -10.919 -1.285 2.224 1.00 90.19 102 GLU A O 1
ATOM 777 N N . SER A 1 103 ? -11.234 0.375 3.705 1.00 90.69 103 SER A N 1
ATOM 778 C CA . SER A 1 103 ? -9.967 1.054 3.406 1.00 90.69 103 SER A CA 1
ATOM 779 C C . SER A 1 103 ? -8.752 0.182 3.725 1.00 90.69 103 SER A C 1
ATOM 781 O O . SER A 1 103 ? -7.806 0.138 2.942 1.00 90.69 103 SER A O 1
ATOM 783 N N . TYR A 1 104 ? -8.791 -0.558 4.835 1.00 92.00 104 TYR A N 1
ATOM 784 C CA . TYR A 1 104 ? -7.701 -1.439 5.249 1.00 92.00 104 TYR A CA 1
ATOM 785 C C . TYR A 1 104 ? -7.602 -2.649 4.319 1.00 92.00 104 TYR A C 1
ATOM 787 O O . TYR A 1 104 ? -6.519 -2.986 3.844 1.00 92.00 104 TYR A O 1
ATOM 795 N N . VAL A 1 105 ? -8.742 -3.272 4.005 1.00 92.88 105 VAL A N 1
ATOM 796 C CA . VAL A 1 105 ? -8.813 -4.428 3.103 1.00 92.88 105 VAL A CA 1
ATOM 797 C C . VAL A 1 105 ? -8.333 -4.061 1.696 1.00 92.88 105 VAL A C 1
ATOM 799 O O . VAL A 1 105 ? -7.600 -4.836 1.080 1.00 92.88 105 VAL A O 1
ATOM 802 N N . ALA A 1 106 ? -8.709 -2.888 1.183 1.00 94.44 106 ALA A N 1
ATOM 803 C CA . ALA A 1 106 ? -8.244 -2.394 -0.110 1.00 94.44 106 ALA A CA 1
ATOM 804 C C . ALA A 1 106 ? -6.727 -2.123 -0.111 1.00 94.44 106 ALA A C 1
ATOM 806 O O . ALA A 1 106 ? -6.021 -2.576 -1.014 1.00 94.44 106 ALA A O 1
ATOM 807 N N . LEU A 1 107 ? -6.192 -1.491 0.943 1.00 93.81 107 LEU A N 1
ATOM 808 C CA . LEU A 1 107 ? -4.746 -1.292 1.097 1.00 93.81 107 LEU A CA 1
ATOM 809 C C . LEU A 1 107 ? -3.978 -2.613 1.180 1.00 93.81 107 LEU A C 1
ATOM 811 O O . LEU A 1 107 ? -2.947 -2.769 0.526 1.00 93.81 107 LEU A O 1
ATOM 815 N N . GLU A 1 108 ? -4.477 -3.598 1.930 1.00 93.75 108 GLU A N 1
ATOM 816 C CA . GLU A 1 108 ? -3.851 -4.919 1.979 1.00 93.75 108 GLU A CA 1
ATOM 817 C C . GLU A 1 108 ? -3.842 -5.608 0.609 1.00 93.75 108 GLU A C 1
ATOM 819 O O . GLU A 1 108 ? -2.848 -6.249 0.269 1.00 93.75 108 GLU A O 1
ATOM 824 N N . LYS A 1 109 ? -4.912 -5.483 -0.188 1.00 94.50 109 LYS A N 1
ATOM 825 C CA . LYS A 1 109 ? -4.973 -6.038 -1.553 1.00 94.50 109 LYS A CA 1
ATOM 826 C C . LYS A 1 109 ? -3.951 -5.384 -2.481 1.00 94.50 109 LYS A C 1
ATOM 828 O O . LYS A 1 109 ? -3.241 -6.108 -3.188 1.00 94.50 109 LYS A O 1
ATOM 833 N N . ALA A 1 110 ? -3.821 -4.058 -2.420 1.00 94.25 110 ALA A N 1
ATOM 834 C CA . ALA A 1 110 ? -2.822 -3.302 -3.171 1.00 94.25 110 ALA A CA 1
ATOM 835 C C . ALA A 1 110 ? -1.396 -3.752 -2.807 1.00 94.25 110 ALA A C 1
ATOM 837 O O . ALA A 1 110 ? -0.619 -4.163 -3.6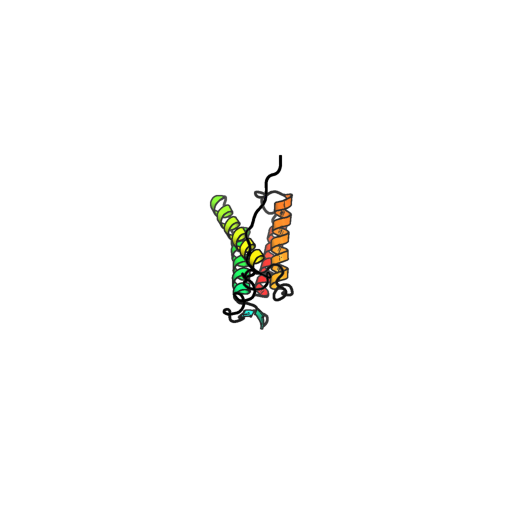73 1.00 94.25 110 ALA A O 1
ATOM 838 N N . ILE A 1 111 ? -1.071 -3.753 -1.509 1.00 93.56 111 ILE A N 1
ATOM 839 C CA . ILE A 1 111 ? 0.254 -4.130 -0.998 1.00 93.56 111 ILE A CA 1
ATOM 840 C C . ILE A 1 111 ? 0.568 -5.596 -1.318 1.00 93.56 111 ILE A C 1
ATOM 842 O O . ILE A 1 111 ? 1.684 -5.916 -1.728 1.00 93.56 111 ILE A O 1
ATOM 846 N N . ARG A 1 112 ? -0.409 -6.498 -1.172 1.00 93.62 112 ARG A N 1
ATOM 847 C CA . ARG A 1 112 ? -0.246 -7.922 -1.492 1.00 93.62 112 ARG A CA 1
ATOM 848 C C . ARG A 1 112 ? 0.004 -8.135 -2.979 1.00 93.62 112 ARG A C 1
ATOM 850 O O . ARG A 1 112 ? 0.923 -8.871 -3.319 1.00 93.62 112 ARG A O 1
ATOM 857 N N . SER A 1 113 ? -0.742 -7.458 -3.853 1.00 93.19 113 SER A N 1
ATOM 858 C CA . SER A 1 113 ? -0.531 -7.531 -5.306 1.00 93.19 113 SER A CA 1
ATOM 859 C C . SER A 1 113 ? 0.873 -7.051 -5.695 1.00 93.19 113 SER A C 1
ATOM 861 O O . SER A 1 113 ? 1.544 -7.694 -6.504 1.00 93.19 113 SER A O 1
ATOM 863 N N . LEU A 1 114 ? 1.353 -5.971 -5.068 1.00 91.19 114 LEU A N 1
ATOM 864 C CA . LEU A 1 114 ? 2.713 -5.462 -5.259 1.00 91.19 114 LEU A CA 1
ATOM 865 C C . LEU A 1 114 ? 3.769 -6.479 -4.783 1.00 91.19 114 LEU A C 1
ATOM 867 O O . LEU A 1 114 ? 4.718 -6.786 -5.507 1.00 91.19 114 LEU A O 1
ATOM 871 N N . ALA A 1 115 ? 3.592 -7.035 -3.582 1.00 91.44 115 ALA A N 1
ATOM 872 C CA . ALA A 1 115 ? 4.509 -8.010 -2.998 1.00 91.44 115 ALA A CA 1
ATOM 873 C C . ALA A 1 115 ? 4.565 -9.313 -3.808 1.00 91.44 115 ALA A C 1
ATOM 875 O O . ALA A 1 115 ? 5.651 -9.827 -4.066 1.00 91.44 115 ALA A O 1
ATOM 876 N N . GLU A 1 116 ? 3.419 -9.832 -4.255 1.00 93.06 116 GLU A N 1
ATOM 877 C CA . GLU A 1 116 ? 3.341 -11.028 -5.097 1.00 93.06 116 GLU A CA 1
ATOM 878 C C . GLU A 1 116 ? 4.049 -10.831 -6.437 1.00 93.06 116 GLU A C 1
ATOM 880 O O . GLU A 1 116 ? 4.743 -11.739 -6.902 1.00 93.06 116 GLU A O 1
ATOM 885 N N . PHE A 1 117 ? 3.904 -9.651 -7.048 1.00 92.44 117 PHE A N 1
ATOM 886 C CA . PHE A 1 117 ? 4.602 -9.323 -8.284 1.00 92.44 117 PHE A CA 1
ATOM 887 C C . PHE A 1 117 ? 6.119 -9.325 -8.077 1.00 92.44 117 PHE A C 1
ATOM 889 O O . PHE A 1 117 ? 6.826 -10.088 -8.735 1.00 92.44 117 PHE A O 1
ATOM 896 N N . TYR A 1 118 ? 6.625 -8.533 -7.130 1.00 89.56 118 TYR A N 1
ATOM 897 C CA . TYR A 1 118 ? 8.069 -8.407 -6.908 1.00 89.56 118 TYR A CA 1
ATOM 898 C C . TYR A 1 118 ? 8.700 -9.668 -6.311 1.00 89.56 118 TYR A C 1
ATOM 900 O O . TYR A 1 118 ? 9.877 -9.929 -6.553 1.00 89.56 118 TYR A O 1
ATOM 908 N N . SER A 1 119 ? 7.928 -10.493 -5.599 1.00 91.31 119 SER A N 1
ATOM 909 C CA . SER A 1 119 ? 8.380 -11.811 -5.146 1.00 91.31 119 SER A CA 1
ATOM 910 C C . SER A 1 119 ? 8.604 -12.782 -6.308 1.00 91.31 119 SER A C 1
ATOM 912 O O . SER A 1 119 ? 9.431 -13.680 -6.171 1.00 91.31 119 SER A O 1
ATOM 914 N N . LYS A 1 120 ? 7.871 -12.641 -7.422 1.00 92.19 120 LYS A N 1
ATOM 915 C CA . LYS A 1 120 ? 7.984 -13.516 -8.603 1.00 92.19 120 LYS A CA 1
ATOM 916 C C . LYS A 1 120 ? 8.933 -12.954 -9.660 1.00 92.19 120 LYS A C 1
ATOM 918 O O . LYS A 1 120 ? 9.725 -13.698 -10.225 1.00 92.19 120 LYS A O 1
ATOM 923 N N . ALA A 1 121 ? 8.835 -11.656 -9.937 1.00 89.56 121 ALA A N 1
ATOM 924 C CA . ALA A 1 121 ? 9.574 -10.983 -11.001 1.00 89.56 121 ALA A CA 1
ATOM 925 C C . ALA A 1 121 ? 10.943 -10.445 -10.541 1.00 89.56 121 ALA A C 1
ATOM 927 O O . ALA A 1 121 ? 11.818 -10.194 -11.366 1.00 89.56 121 ALA A O 1
ATOM 928 N N . GLY A 1 122 ? 11.146 -10.298 -9.229 1.00 85.12 122 GLY A N 1
ATOM 929 C CA . GLY A 1 122 ? 12.353 -9.731 -8.635 1.00 85.12 122 GLY A CA 1
ATOM 930 C C . GLY A 1 122 ? 12.253 -8.215 -8.417 1.00 85.12 122 GLY A C 1
ATOM 931 O O . GLY A 1 122 ? 11.491 -7.536 -9.098 1.00 85.12 122 GLY A O 1
ATOM 932 N N . PRO A 1 123 ? 13.037 -7.650 -7.483 1.00 81.81 123 PRO A N 1
ATOM 933 C CA . PRO A 1 123 ? 12.844 -6.301 -6.928 1.00 81.81 123 PRO A CA 1
ATOM 934 C C . PRO A 1 123 ? 13.076 -5.142 -7.908 1.00 81.81 123 PRO A C 1
ATOM 936 O O . PRO A 1 123 ? 12.714 -4.010 -7.602 1.00 81.81 123 PRO A O 1
ATOM 939 N N . SER A 1 124 ? 13.709 -5.401 -9.052 1.00 78.94 124 SER A N 1
ATOM 940 C CA . SER A 1 124 ? 13.977 -4.415 -10.105 1.00 78.94 124 SER A CA 1
ATOM 941 C C . SER A 1 124 ? 13.120 -4.625 -11.354 1.00 78.94 124 SER A C 1
ATOM 943 O O . SER A 1 124 ? 13.382 -4.001 -12.381 1.00 78.94 124 SER A O 1
ATOM 945 N N . ALA A 1 125 ? 12.144 -5.535 -11.307 1.00 85.38 125 ALA A N 1
ATOM 946 C CA . ALA A 1 125 ? 11.249 -5.769 -12.427 1.00 85.38 125 ALA A CA 1
ATOM 947 C C . ALA A 1 125 ? 10.345 -4.557 -12.671 1.00 85.38 125 ALA A C 1
ATOM 949 O O . ALA A 1 125 ? 9.833 -3.948 -11.734 1.00 85.38 125 ALA A O 1
ATOM 950 N N . SER A 1 126 ? 10.121 -4.227 -13.941 1.00 83.69 126 SER A N 1
ATOM 951 C CA . SER A 1 126 ? 9.161 -3.187 -14.306 1.00 83.69 126 SER A CA 1
ATOM 952 C C . SER A 1 126 ? 7.738 -3.703 -14.110 1.00 83.69 126 SER A C 1
ATOM 954 O O . SER A 1 126 ? 7.420 -4.812 -14.541 1.00 83.69 126 SER A O 1
ATOM 956 N N . LEU A 1 127 ? 6.887 -2.911 -13.456 1.00 85.25 127 LEU A N 1
ATOM 957 C CA . LEU A 1 127 ? 5.503 -3.285 -13.181 1.00 85.25 127 LEU A CA 1
ATOM 958 C C . LEU A 1 127 ? 4.668 -3.264 -14.479 1.00 85.25 127 LEU A C 1
ATOM 960 O O . LEU A 1 127 ? 4.555 -2.196 -15.094 1.00 85.25 127 LEU A O 1
ATOM 964 N N . PRO A 1 128 ? 4.032 -4.385 -14.877 1.00 89.06 128 PRO A N 1
ATOM 965 C CA . PRO A 1 128 ? 3.109 -4.418 -16.002 1.00 89.06 128 PRO A CA 1
ATOM 966 C C . PRO A 1 128 ? 1.946 -3.452 -15.794 1.00 89.06 128 PRO A C 1
ATOM 968 O O . PRO A 1 128 ? 1.488 -3.245 -14.666 1.00 89.06 128 PRO A O 1
ATOM 971 N N . GLN A 1 129 ? 1.438 -2.901 -16.893 1.00 87.62 129 GLN A N 1
ATOM 972 C CA . GLN A 1 129 ? 0.376 -1.897 -16.865 1.00 87.62 129 GLN A CA 1
ATOM 973 C C . GLN A 1 129 ? -0.908 -2.435 -16.211 1.00 87.62 129 GLN A C 1
ATOM 975 O O . GLN A 1 129 ? -1.525 -1.728 -15.422 1.00 87.62 129 GLN A O 1
ATOM 980 N N . ASP A 1 130 ? -1.247 -3.709 -16.428 1.00 88.44 130 ASP A N 1
ATOM 981 C CA . ASP A 1 130 ? -2.405 -4.357 -15.796 1.00 88.44 130 ASP A CA 1
ATOM 982 C C . ASP A 1 130 ? -2.286 -4.422 -14.268 1.00 88.44 130 ASP A C 1
ATOM 984 O O . ASP A 1 130 ? -3.223 -4.089 -13.543 1.00 88.44 130 ASP A O 1
ATOM 988 N N . VAL A 1 131 ? -1.110 -4.817 -13.762 1.00 89.75 131 VAL A N 1
ATOM 989 C CA . VAL A 1 131 ? -0.841 -4.906 -12.317 1.00 89.75 131 VAL A CA 1
ATOM 990 C C . VAL A 1 131 ? -0.858 -3.513 -11.697 1.00 89.75 131 VAL A C 1
ATOM 992 O O . VAL A 1 131 ? -1.443 -3.320 -10.634 1.00 89.75 131 VAL A O 1
ATOM 995 N N . ARG A 1 132 ? -0.261 -2.533 -12.382 1.00 90.06 132 ARG A N 1
ATOM 996 C CA . ARG A 1 132 ? -0.270 -1.127 -11.970 1.00 90.06 132 ARG A CA 1
ATOM 997 C C . ARG A 1 132 ? -1.693 -0.587 -11.862 1.00 90.06 132 ARG A C 1
ATOM 999 O O . ARG A 1 132 ? -2.049 -0.067 -10.813 1.00 90.06 132 ARG A O 1
ATOM 1006 N N . ASN A 1 133 ? -2.503 -0.750 -12.905 1.00 92.12 133 ASN A N 1
ATOM 1007 C CA . ASN A 1 133 ? -3.884 -0.267 -12.934 1.00 92.12 133 ASN A CA 1
ATOM 1008 C C . ASN A 1 133 ? -4.724 -0.911 -11.829 1.00 92.12 133 ASN A C 1
ATOM 1010 O O . ASN A 1 133 ? -5.472 -0.214 -11.153 1.00 92.12 133 ASN A O 1
ATOM 1014 N N . LYS A 1 134 ? -4.545 -2.216 -11.591 1.00 92.75 134 LYS A N 1
ATOM 1015 C CA . LYS A 1 134 ? -5.206 -2.918 -10.487 1.00 92.75 134 LYS A CA 1
ATOM 1016 C C . LYS A 1 134 ? -4.836 -2.325 -9.124 1.00 92.75 134 LYS A C 1
ATOM 1018 O O . LYS A 1 134 ? -5.712 -2.089 -8.304 1.00 92.75 134 LYS A O 1
ATOM 1023 N N . ILE A 1 135 ? -3.549 -2.065 -8.889 1.00 93.25 135 ILE A N 1
ATOM 1024 C CA . ILE A 1 135 ? -3.096 -1.447 -7.637 1.00 93.25 135 ILE A CA 1
ATOM 1025 C C . ILE A 1 135 ? -3.672 -0.035 -7.501 1.00 93.25 135 ILE A C 1
ATOM 1027 O O . ILE A 1 135 ? -4.147 0.316 -6.429 1.00 93.25 135 ILE A O 1
ATOM 1031 N N . LEU A 1 136 ? -3.674 0.768 -8.568 1.00 93.06 136 LEU A N 1
ATOM 1032 C CA . LEU A 1 136 ? -4.255 2.113 -8.540 1.00 93.06 136 LEU A CA 1
ATOM 1033 C C . LEU A 1 136 ? -5.766 2.096 -8.254 1.00 93.06 136 LEU A C 1
ATOM 1035 O O . LEU A 1 136 ? -6.247 2.965 -7.529 1.00 93.06 136 LEU A O 1
ATOM 1039 N N . ASP A 1 137 ? -6.497 1.100 -8.754 1.00 94.56 137 ASP A N 1
ATOM 1040 C CA . ASP A 1 137 ? -7.924 0.907 -8.468 1.00 94.56 137 ASP A CA 1
ATOM 1041 C C . ASP A 1 137 ? -8.176 0.528 -6.996 1.00 94.56 137 ASP A C 1
ATOM 1043 O O . ASP A 1 137 ? -9.011 1.139 -6.319 1.00 94.56 137 ASP A O 1
ATOM 1047 N N . ASP A 1 138 ? -7.374 -0.395 -6.450 1.00 93.81 138 ASP A N 1
ATOM 1048 C CA . ASP A 1 138 ? -7.399 -0.739 -5.023 1.00 93.81 138 ASP A CA 1
ATOM 1049 C C . ASP A 1 138 ? -7.072 0.496 -4.148 1.00 93.81 138 ASP A C 1
ATOM 1051 O O . ASP A 1 138 ? -7.726 0.737 -3.131 1.00 93.81 138 ASP A O 1
ATOM 1055 N N . LEU A 1 139 ? -6.107 1.333 -4.552 1.00 93.69 139 LEU A N 1
ATOM 1056 C CA . LEU A 1 139 ? -5.755 2.572 -3.844 1.00 93.69 139 LEU A CA 1
ATOM 1057 C C . LEU A 1 139 ? -6.843 3.646 -3.938 1.00 93.69 139 LEU A C 1
ATOM 1059 O O . LEU A 1 139 ? -7.096 4.347 -2.958 1.00 93.69 139 LEU A O 1
ATOM 1063 N N . SER A 1 140 ? -7.500 3.776 -5.090 1.00 93.38 140 SER A N 1
ATOM 1064 C CA . SER A 1 140 ? -8.644 4.676 -5.263 1.00 93.38 140 SER A CA 1
ATOM 1065 C C . SER A 1 140 ? -9.818 4.239 -4.389 1.00 93.38 140 SER A C 1
ATOM 1067 O O . SER A 1 140 ? -10.467 5.071 -3.754 1.00 93.38 140 SER A O 1
ATOM 1069 N N . THR A 1 141 ? -10.056 2.929 -4.306 1.00 93.12 141 THR A N 1
ATOM 1070 C CA . THR A 1 141 ? -11.048 2.353 -3.396 1.00 93.12 141 THR A CA 1
ATOM 1071 C C . THR A 1 141 ? -10.685 2.677 -1.953 1.00 93.12 141 THR A C 1
ATOM 1073 O O . THR A 1 141 ? -11.523 3.198 -1.222 1.00 93.12 141 THR A O 1
ATOM 1076 N N . ALA A 1 142 ? -9.432 2.453 -1.545 1.00 91.69 142 ALA A N 1
ATOM 1077 C CA . ALA A 1 142 ? -8.978 2.788 -0.201 1.00 91.69 142 ALA A CA 1
ATOM 1078 C C . ALA A 1 142 ? -9.224 4.265 0.138 1.00 91.69 142 ALA A C 1
ATOM 1080 O O . ALA A 1 142 ? -9.826 4.553 1.170 1.00 91.69 142 ALA A O 1
ATOM 1081 N N . ASP A 1 143 ? -8.839 5.189 -0.747 1.00 90.62 143 ASP A N 1
ATOM 1082 C CA . ASP A 1 143 ? -9.034 6.626 -0.535 1.00 90.62 143 ASP A CA 1
ATOM 1083 C C . ASP A 1 143 ? -10.511 7.030 -0.422 1.00 90.62 143 ASP A C 1
ATOM 1085 O O . ASP A 1 143 ? -10.845 7.935 0.345 1.00 90.62 143 ASP A O 1
ATOM 1089 N N . ALA A 1 144 ? -11.419 6.353 -1.128 1.00 90.19 144 ALA A N 1
ATOM 1090 C CA . ALA A 1 144 ? -12.856 6.608 -1.021 1.00 90.19 144 ALA A CA 1
ATOM 1091 C C . ALA A 1 144 ? -13.421 6.297 0.381 1.00 90.19 144 ALA A C 1
ATOM 1093 O O . ALA A 1 144 ? -14.403 6.914 0.796 1.00 90.19 144 ALA A O 1
ATOM 1094 N N . TYR A 1 145 ? -12.790 5.375 1.115 1.00 86.25 145 TYR A N 1
ATOM 1095 C CA . TYR A 1 145 ? -13.197 4.955 2.461 1.00 86.25 145 TYR A CA 1
ATOM 1096 C C . TYR A 1 145 ? -12.409 5.628 3.602 1.00 86.25 145 TYR A C 1
ATOM 1098 O O . TYR A 1 145 ? -12.758 5.417 4.768 1.00 86.25 145 TYR A O 1
ATOM 1106 N N . LEU A 1 146 ? -11.370 6.415 3.290 1.00 83.81 146 LEU A N 1
ATOM 1107 C CA . LEU A 1 146 ? -10.587 7.228 4.242 1.00 83.81 146 LEU A CA 1
ATOM 1108 C C . LEU A 1 146 ? -11.196 8.617 4.481 1.00 83.81 146 LEU A C 1
ATOM 1110 O O . LEU A 1 146 ? -10.715 9.318 5.403 1.00 83.81 146 LEU A O 1
#

Secondary structure (DSSP, 8-state):
--------------------TTSSTTTTTSSS---EEPTTS-EE-HHHHHHHHHHHHHHHHHHH---TT-HHHHHHHHHHHHHHHHHHHHHHTT-HHHHT-HHHHHHHHHHHHHHHHHHHH-TTPPPPHHHHHHHHHHHHHHHHH-

Organism: NCBI:txid888268

Foldseek 3Di:
DDDDDDDDDDDDDDDDDDDDPPPPPPPVVPDDDAFDQWLVRDTDGVVLVVLLVQLLVLLCCLLVDPCVPVVVSNVVSVVSNVVSVVVNCVVPPPPPRCPPFLLVVLSCVLVVLVCVCCVVQNDPDDDDPVSSVSSNVSSVSNNNGD

InterPro domains:
  IPR025585 Photosystem II Psb27 [MF_01481] (19-146)
  IPR025585 Photosystem II Psb27 [PF13326] (23-145)
  IPR025585 Photosystem II Psb27 [PTHR34041] (2-146)
  IPR038450 Photosystem II Psb27 superfamily [G3DSA:1.20.58.810] (37-146)